Protein AF-A0A1E3XD43-F1 (afdb_monomer_lite)

Radius of gyration: 17.99 Å; chains: 1; bounding box: 53×20×45 Å

Sequence (63 aa):
MFEHCKLCIDDKDVFCPRDVDVKCLVCNSNFCGAHIIEHLREHCIATDLFHCKKEESNVRNQT

Structure (mmCIF, N/CA/C/O backbone):
data_AF-A0A1E3XD43-F1
#
_entry.id   AF-A0A1E3XD43-F1
#
loop_
_atom_site.group_PDB
_atom_site.id
_atom_site.type_symbol
_atom_site.label_atom_id
_atom_site.label_alt_id
_atom_site.label_comp_id
_atom_site.label_asym_id
_atom_site.label_entity_id
_atom_site.label_seq_id
_atom_site.pdbx_PDB_ins_code
_atom_site.Cartn_x
_atom_site.Cartn_y
_atom_site.Cartn_z
_atom_site.occupancy
_atom_site.B_iso_or_equiv
_atom_site.auth_seq_id
_atom_site.auth_comp_id
_atom_site.auth_asym_id
_atom_site.auth_atom_id
_atom_site.pdbx_PDB_model_num
ATOM 1 N N . MET A 1 1 ? 4.218 13.523 -13.856 1.00 61.72 1 MET A N 1
ATOM 2 C CA . MET A 1 1 ? 5.322 12.801 -13.194 1.00 61.72 1 MET A CA 1
ATOM 3 C C . MET A 1 1 ? 4.653 11.700 -12.400 1.00 61.72 1 MET A C 1
ATOM 5 O O . MET A 1 1 ? 3.698 12.039 -11.721 1.00 61.72 1 MET A O 1
ATOM 9 N N . PHE A 1 2 ? 5.045 10.439 -12.578 1.00 66.38 2 PHE A N 1
ATOM 10 C CA . PHE A 1 2 ? 4.453 9.325 -11.829 1.00 66.38 2 PHE A CA 1
ATOM 11 C C . PHE A 1 2 ? 5.052 9.296 -10.419 1.00 66.38 2 PHE A C 1
ATOM 13 O O . PHE A 1 2 ? 6.279 9.351 -10.299 1.00 66.38 2 PHE A O 1
ATOM 20 N N . GLU A 1 3 ? 4.225 9.242 -9.376 1.00 81.00 3 GLU A N 1
ATOM 21 C CA . GLU A 1 3 ? 4.673 9.128 -7.987 1.00 81.00 3 GLU A CA 1
ATOM 22 C C . GLU A 1 3 ? 4.476 7.682 -7.498 1.00 81.00 3 GLU A C 1
ATOM 24 O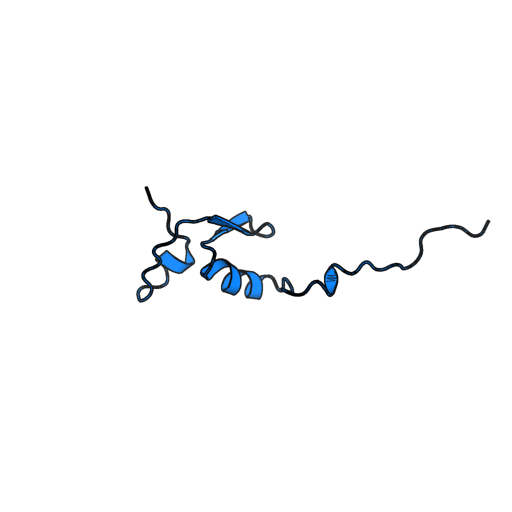 O . GLU A 1 3 ? 3.385 7.116 -7.496 1.00 81.00 3 GLU A O 1
ATOM 29 N N . HIS A 1 4 ? 5.572 7.034 -7.105 1.00 82.81 4 HIS A N 1
ATOM 30 C CA . HIS A 1 4 ? 5.523 5.686 -6.549 1.00 82.81 4 HIS A CA 1
ATOM 31 C C . HIS A 1 4 ? 5.295 5.747 -5.040 1.00 82.81 4 HIS A C 1
ATOM 33 O O . HIS A 1 4 ? 5.910 6.551 -4.342 1.00 82.81 4 HIS A O 1
ATOM 39 N N . CYS A 1 5 ? 4.434 4.872 -4.511 1.00 87.25 5 CYS A N 1
ATOM 40 C CA . CYS A 1 5 ? 4.265 4.787 -3.065 1.00 87.25 5 CYS A CA 1
ATOM 41 C C . CYS A 1 5 ? 5.505 4.198 -2.393 1.00 87.25 5 CYS A C 1
ATOM 43 O O . CYS A 1 5 ? 6.236 3.429 -3.014 1.00 87.25 5 CYS A O 1
ATOM 45 N N . LYS A 1 6 ? 5.681 4.462 -1.093 1.00 84.25 6 LYS A N 1
ATOM 46 C CA . LYS A 1 6 ? 6.839 3.982 -0.318 1.00 84.25 6 LYS A CA 1
ATOM 47 C C . LYS A 1 6 ? 7.124 2.481 -0.492 1.00 84.25 6 LYS A C 1
ATOM 49 O O . LYS 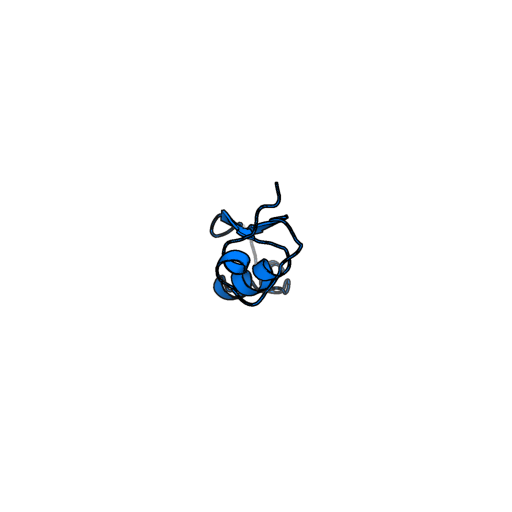A 1 6 ? 8.263 2.111 -0.710 1.00 84.25 6 LYS A O 1
ATOM 54 N N . LEU A 1 7 ? 6.084 1.640 -0.528 1.00 85.62 7 LEU A N 1
ATOM 55 C CA . LEU A 1 7 ? 6.242 0.190 -0.689 1.00 85.62 7 LEU A CA 1
ATOM 56 C C . LEU A 1 7 ? 6.752 -0.201 -2.087 1.00 85.62 7 LEU A C 1
ATOM 58 O O . LEU A 1 7 ? 7.558 -1.108 -2.199 1.00 85.62 7 LEU A O 1
ATOM 62 N N . CYS A 1 8 ? 6.383 0.540 -3.138 1.00 86.62 8 CYS A N 1
ATOM 63 C CA . CYS A 1 8 ? 6.967 0.358 -4.471 1.00 86.62 8 CYS A CA 1
ATOM 64 C C . CYS A 1 8 ? 8.431 0.808 -4.533 1.00 86.62 8 CYS A C 1
ATOM 66 O O . CYS A 1 8 ? 9.166 0.353 -5.395 1.00 86.62 8 CYS A O 1
ATOM 68 N N . ILE A 1 9 ? 8.827 1.773 -3.699 1.00 84.50 9 ILE A N 1
ATOM 69 C CA . ILE A 1 9 ? 10.209 2.265 -3.643 1.00 84.50 9 ILE A CA 1
ATOM 70 C C . ILE A 1 9 ? 11.088 1.266 -2.878 1.00 84.50 9 ILE A C 1
ATOM 72 O O . ILE A 1 9 ? 12.247 1.062 -3.240 1.00 84.50 9 ILE A O 1
ATOM 76 N N . ASP A 1 10 ? 10.530 0.647 -1.838 1.00 84.38 10 ASP A N 1
ATOM 77 C CA . ASP A 1 10 ? 11.222 -0.327 -0.995 1.00 84.38 10 ASP A CA 1
ATOM 78 C C . ASP A 1 10 ? 11.320 -1.715 -1.659 1.00 84.38 10 ASP A C 1
ATOM 80 O O . ASP A 1 10 ? 12.305 -2.429 -1.443 1.00 84.38 10 ASP A O 1
ATOM 84 N N . ASP A 1 11 ? 10.350 -2.085 -2.502 1.00 79.94 11 ASP A N 1
ATOM 85 C CA . ASP A 1 11 ? 10.369 -3.326 -3.280 1.00 79.94 11 ASP A CA 1
ATOM 86 C C . ASP A 1 11 ? 11.220 -3.178 -4.555 1.00 79.94 11 ASP A C 1
ATOM 88 O O . ASP A 1 11 ? 10.805 -2.610 -5.566 1.00 79.94 11 ASP A O 1
ATOM 92 N N . LYS A 1 12 ? 12.450 -3.701 -4.502 1.00 72.62 12 LYS A N 1
ATOM 93 C CA . LYS A 1 12 ? 13.421 -3.622 -5.607 1.00 72.62 12 LYS A CA 1
ATOM 94 C C . LYS A 1 12 ? 13.104 -4.554 -6.778 1.00 72.62 12 LYS A C 1
ATOM 96 O O . LYS A 1 12 ? 13.703 -4.380 -7.840 1.00 72.62 12 LYS A O 1
ATOM 101 N N . ASP A 1 13 ? 12.207 -5.519 -6.590 1.00 75.62 13 ASP A N 1
ATOM 102 C CA . ASP A 1 13 ? 11.869 -6.538 -7.586 1.00 75.62 13 ASP A CA 1
ATOM 103 C C . ASP A 1 13 ? 10.528 -6.246 -8.284 1.00 75.62 13 ASP A C 1
ATOM 105 O O . ASP A 1 13 ? 10.229 -6.820 -9.338 1.00 75.62 13 ASP A O 1
ATOM 109 N N . VAL A 1 14 ? 9.726 -5.318 -7.750 1.00 68.62 14 VAL A N 1
ATOM 110 C CA . VAL A 1 14 ? 8.402 -4.981 -8.281 1.00 68.62 14 VAL A CA 1
ATOM 111 C C . VAL A 1 14 ? 8.416 -3.678 -9.080 1.00 68.62 14 VAL A C 1
ATOM 113 O O . VAL A 1 14 ? 8.459 -2.570 -8.552 1.00 68.62 14 VAL A O 1
ATOM 116 N N . PHE A 1 15 ? 8.243 -3.801 -10.398 1.00 70.06 15 PHE A N 1
ATOM 117 C CA . PHE A 1 15 ? 7.841 -2.669 -11.231 1.00 70.06 15 PHE A CA 1
ATOM 118 C C . PHE A 1 15 ? 6.340 -2.406 -11.057 1.00 70.06 15 PHE A C 1
ATOM 120 O O . PHE A 1 15 ? 5.500 -3.142 -11.580 1.00 70.06 15 PHE A O 1
ATOM 127 N N . CYS A 1 16 ? 5.988 -1.337 -10.341 1.00 73.44 16 CYS A N 1
ATOM 128 C CA . CYS A 1 16 ? 4.606 -0.883 -10.225 1.00 73.44 16 CYS A CA 1
ATOM 129 C C . CYS A 1 16 ? 4.303 0.189 -11.287 1.00 73.44 16 CYS A C 1
ATOM 131 O O . CYS A 1 16 ? 4.707 1.337 -11.113 1.00 73.44 16 CYS A O 1
ATOM 133 N N . PRO A 1 17 ? 3.529 -0.113 -12.349 1.00 78.06 17 PRO A N 1
ATOM 134 C CA . PRO A 1 17 ? 3.172 0.875 -13.373 1.00 78.06 17 PRO A CA 1
ATOM 135 C C . PRO A 1 17 ? 2.125 1.896 -12.894 1.00 78.06 17 PRO A C 1
ATOM 137 O O . PRO A 1 17 ? 1.668 2.724 -13.679 1.00 78.06 17 PRO A O 1
ATOM 140 N N . ARG A 1 18 ? 1.672 1.786 -11.639 1.00 78.06 18 ARG A N 1
ATOM 141 C CA . ARG A 1 18 ? 0.588 2.591 -11.068 1.00 78.06 18 ARG A CA 1
ATOM 142 C C . ARG A 1 18 ? 1.148 3.731 -10.226 1.00 78.06 18 ARG A C 1
ATOM 144 O O . ARG A 1 18 ? 2.104 3.530 -9.475 1.00 78.06 18 ARG A O 1
ATOM 151 N N . ASP A 1 19 ? 0.498 4.881 -10.351 1.00 83.50 19 ASP A N 1
ATOM 152 C CA . ASP A 1 19 ? 0.693 6.056 -9.501 1.00 83.50 19 ASP A CA 1
ATOM 153 C C . ASP A 1 19 ? 0.071 5.839 -8.108 1.00 83.50 19 ASP A C 1
ATOM 155 O O . ASP A 1 19 ? -0.686 4.881 -7.896 1.00 83.50 19 ASP A O 1
ATOM 159 N N . VAL A 1 20 ? 0.368 6.727 -7.161 1.00 86.19 20 VAL A N 1
ATOM 160 C CA . VAL A 1 20 ? -0.366 6.803 -5.890 1.00 86.19 20 VAL A CA 1
ATOM 161 C C . VAL A 1 20 ? -1.794 7.285 -6.139 1.00 86.19 20 VAL A C 1
ATOM 163 O O . VAL A 1 20 ? -2.028 8.413 -6.564 1.00 86.19 20 VAL A O 1
ATOM 166 N N . ASP A 1 21 ? -2.766 6.428 -5.843 1.00 87.12 21 ASP A N 1
ATOM 167 C CA . ASP A 1 21 ? -4.191 6.685 -6.068 1.00 87.12 21 ASP A CA 1
ATOM 168 C C . ASP A 1 21 ? -5.061 6.425 -4.829 1.00 87.12 21 ASP A C 1
ATOM 170 O O . ASP A 1 21 ? -6.255 6.730 -4.833 1.00 87.12 21 ASP A O 1
ATOM 174 N N . VAL A 1 22 ? -4.473 5.914 -3.741 1.00 87.50 22 VAL A N 1
ATOM 175 C CA . VAL A 1 22 ? -5.185 5.604 -2.498 1.00 87.50 22 VAL A CA 1
ATOM 176 C C . VAL A 1 22 ? -4.481 6.218 -1.291 1.00 87.50 22 VAL A C 1
ATOM 178 O O . VAL A 1 22 ? -3.259 6.196 -1.175 1.00 87.50 22 VAL A O 1
ATOM 181 N N . LYS A 1 23 ? -5.266 6.733 -0.341 1.00 87.06 23 LYS A N 1
ATOM 182 C CA . LYS A 1 23 ? -4.772 7.313 0.910 1.00 87.06 23 LYS A CA 1
ATOM 183 C C . LYS A 1 23 ? -5.306 6.544 2.113 1.00 87.06 23 LYS A C 1
ATOM 185 O O . LYS A 1 23 ? -6.517 6.397 2.271 1.00 87.06 23 LYS A O 1
ATOM 190 N N . CYS A 1 24 ? -4.413 6.099 2.992 1.00 86.25 24 CYS A N 1
ATOM 191 C CA . CYS A 1 24 ? -4.800 5.545 4.285 1.00 86.25 24 CYS A CA 1
ATOM 192 C C . CYS A 1 24 ? -5.308 6.669 5.193 1.00 86.25 24 CYS A C 1
ATOM 194 O O . CYS A 1 24 ? -4.587 7.627 5.465 1.00 86.25 24 CYS A O 1
ATOM 196 N N . LEU A 1 25 ? -6.539 6.556 5.691 1.00 83.44 25 LEU A N 1
ATOM 197 C CA . LEU A 1 25 ? -7.138 7.582 6.552 1.00 83.44 25 LEU A CA 1
ATOM 198 C C . LEU A 1 25 ? -6.671 7.507 8.015 1.00 83.44 25 LEU A C 1
ATOM 200 O O . LEU A 1 25 ? -6.888 8.455 8.760 1.00 83.44 25 LEU A O 1
ATOM 204 N N . VAL A 1 26 ? -6.013 6.414 8.419 1.00 82.88 26 VAL A N 1
ATOM 205 C CA . VAL A 1 26 ? -5.497 6.237 9.787 1.00 82.88 26 VAL A CA 1
ATOM 206 C C . VAL A 1 26 ? -4.151 6.935 9.963 1.00 82.88 26 VAL A C 1
ATOM 208 O O . VAL A 1 26 ? -3.982 7.734 10.877 1.00 82.88 26 VAL A O 1
ATOM 211 N N . CYS A 1 27 ? -3.191 6.663 9.075 1.00 86.19 27 CYS A N 1
ATOM 212 C CA . CYS A 1 27 ? -1.837 7.223 9.152 1.00 86.19 27 CYS A CA 1
ATOM 213 C C . CYS A 1 27 ? -1.555 8.308 8.100 1.00 86.19 27 CYS A C 1
ATOM 215 O O . CYS A 1 27 ? -0.437 8.813 8.022 1.00 86.19 27 CYS A O 1
ATOM 217 N N . ASN A 1 28 ? -2.548 8.656 7.273 1.00 86.69 28 ASN A N 1
ATOM 218 C CA . ASN A 1 28 ? -2.462 9.695 6.243 1.00 86.69 28 ASN A CA 1
ATOM 219 C C . ASN A 1 28 ? -1.409 9.424 5.139 1.00 86.69 28 ASN A C 1
ATOM 221 O O . ASN A 1 28 ? -1.040 10.348 4.417 1.00 86.69 28 ASN A O 1
ATOM 225 N N . SER A 1 29 ? -0.938 8.176 5.002 1.00 87.75 29 SER A N 1
ATOM 226 C CA . SER A 1 29 ? 0.054 7.754 3.998 1.00 87.75 29 SER A CA 1
ATOM 227 C C . SER A 1 29 ? -0.590 7.434 2.640 1.00 87.75 29 SER A C 1
ATOM 229 O O . SER A 1 29 ? -1.710 6.920 2.592 1.00 87.75 29 SER A O 1
ATOM 231 N N . ASN A 1 30 ? 0.129 7.709 1.547 1.00 90.38 30 ASN A N 1
ATOM 232 C CA . ASN A 1 30 ? -0.316 7.453 0.173 1.00 90.38 30 ASN A CA 1
ATOM 233 C C . ASN A 1 30 ? 0.245 6.126 -0.361 1.00 90.38 30 ASN A C 1
ATOM 235 O O . ASN A 1 30 ? 1.421 5.809 -0.160 1.00 90.38 30 ASN A O 1
ATOM 239 N N . PHE A 1 31 ? -0.596 5.373 -1.063 1.00 90.00 31 PHE A N 1
ATOM 2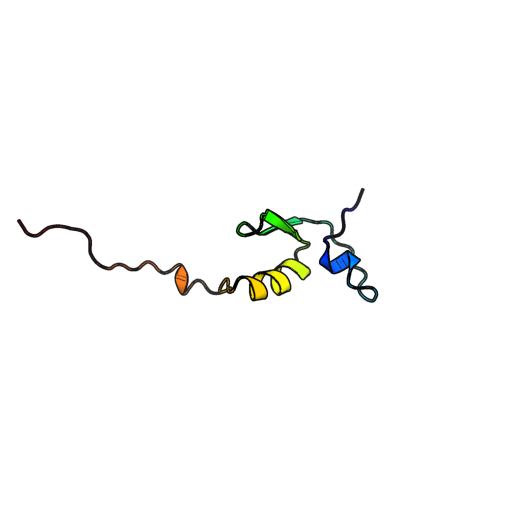40 C CA . PHE A 1 31 ? -0.298 4.060 -1.623 1.00 90.00 31 PHE A CA 1
ATOM 241 C C . PHE A 1 31 ? -0.866 3.917 -3.034 1.00 90.00 31 PHE A C 1
ATOM 243 O O . PHE A 1 31 ? -1.846 4.571 -3.386 1.00 90.00 31 PHE A O 1
ATOM 250 N N . CYS A 1 32 ? -0.269 3.033 -3.832 1.00 89.94 32 CYS A N 1
ATOM 251 C CA . CYS A 1 32 ? -0.947 2.519 -5.015 1.00 89.94 32 CYS A CA 1
ATOM 252 C C . CYS A 1 32 ? -1.986 1.464 -4.595 1.00 89.94 32 CYS A C 1
ATOM 254 O O . CYS A 1 32 ? -1.843 0.810 -3.553 1.00 89.94 32 CYS A O 1
ATOM 256 N N . GLY A 1 33 ? -2.999 1.238 -5.431 1.00 82.81 33 GLY A N 1
ATOM 257 C CA . GLY A 1 33 ? -4.053 0.254 -5.161 1.00 82.81 33 GLY A CA 1
ATOM 258 C C . GLY A 1 33 ? -3.584 -1.188 -4.886 1.00 82.81 33 GLY A C 1
ATOM 259 O O . GLY A 1 33 ? -4.330 -1.953 -4.283 1.00 82.81 33 GLY A O 1
ATOM 260 N N . ALA A 1 34 ? -2.365 -1.574 -5.283 1.00 83.19 34 ALA A N 1
ATOM 261 C CA . ALA A 1 34 ? -1.804 -2.887 -4.944 1.00 83.19 34 ALA A CA 1
ATOM 262 C C . ALA A 1 34 ? -1.259 -2.921 -3.504 1.00 83.19 34 ALA A C 1
ATOM 264 O O . ALA A 1 34 ? -1.670 -3.753 -2.697 1.00 83.19 34 ALA A O 1
ATOM 265 N N . HIS A 1 35 ? -0.386 -1.973 -3.160 1.00 88.69 35 HIS A N 1
ATOM 266 C CA . HIS A 1 35 ? 0.307 -1.946 -1.872 1.00 88.69 35 HIS A CA 1
ATOM 267 C C . HIS A 1 35 ? -0.545 -1.421 -0.709 1.00 88.69 35 HIS A C 1
ATOM 269 O O . HIS A 1 35 ? -0.225 -1.683 0.451 1.00 88.69 35 HIS A O 1
ATOM 275 N N . ILE A 1 36 ? -1.665 -0.733 -0.976 1.00 86.50 36 ILE A N 1
ATOM 276 C CA . ILE A 1 36 ? -2.594 -0.354 0.098 1.00 86.50 36 ILE A CA 1
ATOM 277 C C . ILE A 1 36 ? -3.124 -1.588 0.841 1.00 86.50 36 ILE A C 1
ATOM 279 O O . ILE A 1 36 ? -3.286 -1.532 2.053 1.00 86.50 36 ILE A O 1
ATOM 283 N N . ILE A 1 37 ? -3.355 -2.714 0.156 1.00 82.50 37 ILE A N 1
ATOM 284 C CA . ILE A 1 37 ? -3.907 -3.930 0.774 1.00 82.50 37 ILE A CA 1
ATOM 285 C C . ILE A 1 37 ? -2.957 -4.479 1.841 1.00 82.50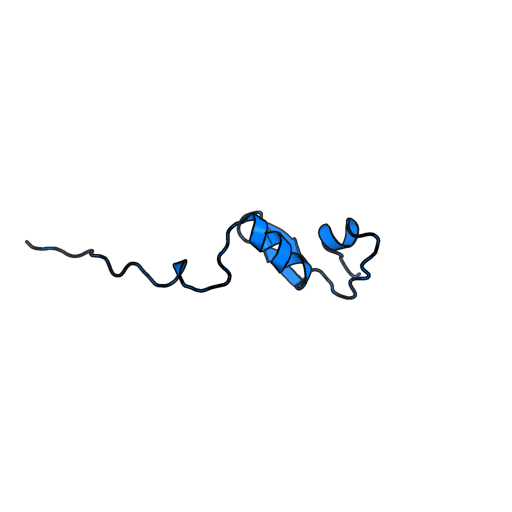 37 ILE A C 1
ATOM 287 O O . ILE A 1 37 ? -3.405 -4.871 2.916 1.00 82.50 37 ILE A O 1
ATOM 291 N N . GLU A 1 38 ? -1.656 -4.492 1.563 1.00 82.75 38 GLU A N 1
ATOM 292 C CA . GLU A 1 38 ? -0.643 -4.936 2.522 1.00 82.75 38 GLU A CA 1
ATOM 293 C C . GLU A 1 38 ? -0.583 -4.002 3.724 1.00 82.75 38 GLU A C 1
ATOM 295 O O . GLU A 1 38 ? -0.611 -4.457 4.864 1.00 82.75 38 GLU A O 1
ATOM 300 N N . HIS A 1 39 ? -0.627 -2.695 3.473 1.00 85.31 39 HIS A N 1
ATOM 301 C CA . HIS A 1 39 ? -0.653 -1.702 4.533 1.00 85.31 39 HIS A CA 1
ATOM 302 C C . HIS A 1 39 ? -1.921 -1.776 5.406 1.00 85.31 39 HIS A C 1
ATOM 304 O O . HIS A 1 39 ? -1.853 -1.634 6.625 1.00 85.31 39 HIS A O 1
ATOM 310 N N . LEU A 1 40 ? -3.094 -2.043 4.823 1.00 80.62 40 LEU A N 1
ATOM 311 C CA . LEU A 1 40 ? -4.340 -2.189 5.587 1.00 80.62 40 LEU A CA 1
ATOM 312 C C . LEU A 1 40 ? -4.293 -3.379 6.559 1.00 80.62 40 LEU A C 1
ATOM 314 O O . LEU A 1 40 ? -4.934 -3.318 7.612 1.00 80.62 40 LEU A O 1
ATOM 318 N N . ARG A 1 41 ? -3.501 -4.422 6.256 1.00 79.88 41 ARG A N 1
ATOM 319 C CA . ARG A 1 41 ? -3.257 -5.538 7.187 1.00 79.88 41 ARG A CA 1
ATOM 320 C C . ARG A 1 41 ? -2.516 -5.083 8.447 1.00 79.88 41 ARG A C 1
ATOM 322 O O . ARG A 1 41 ? -2.779 -5.633 9.510 1.00 79.88 41 ARG A O 1
ATOM 329 N N . GLU A 1 42 ? -1.656 -4.065 8.360 1.00 78.75 42 GLU A N 1
ATOM 330 C CA . GLU A 1 42 ? -0.951 -3.489 9.520 1.00 78.75 42 GLU A CA 1
ATOM 331 C C . GLU A 1 42 ? -1.884 -2.687 10.436 1.00 78.75 42 GLU A C 1
ATOM 333 O O . GLU A 1 42 ? -1.659 -2.594 11.640 1.00 78.75 42 GLU A O 1
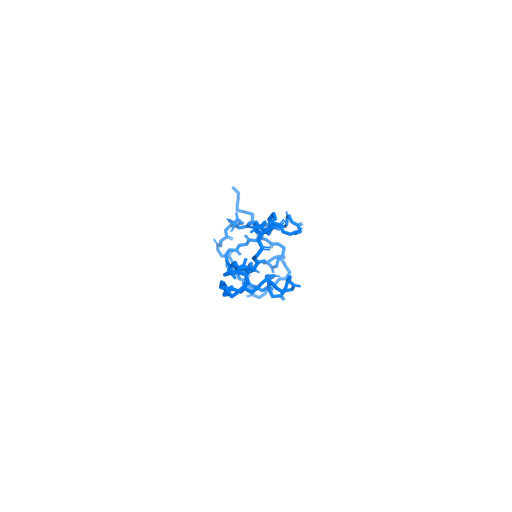ATOM 338 N N . HIS A 1 43 ? -2.949 -2.110 9.876 1.00 72.62 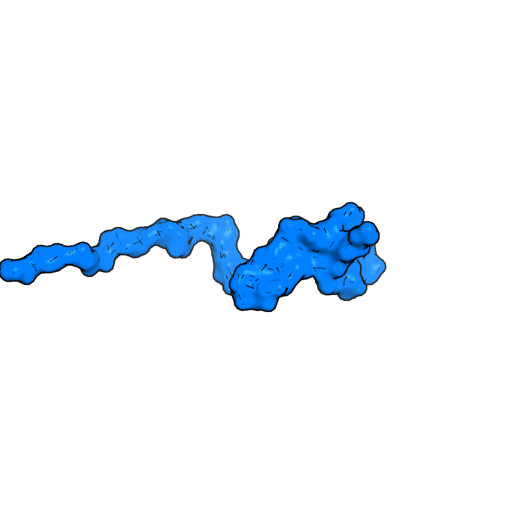43 HIS A N 1
ATOM 339 C CA . HIS A 1 43 ? -3.917 -1.312 10.628 1.00 72.62 43 HIS A CA 1
ATOM 340 C C . HIS A 1 43 ? -5.088 -2.121 11.196 1.00 72.62 43 HIS A C 1
ATOM 342 O O . HIS A 1 43 ? -6.011 -1.524 11.750 1.00 72.62 43 HIS A O 1
ATOM 348 N N . CYS A 1 44 ? -5.073 -3.455 11.075 1.00 61.56 44 CYS A N 1
ATOM 349 C CA . CYS A 1 44 ? -6.185 -4.324 11.478 1.00 61.56 44 CYS A CA 1
ATOM 350 C C . CYS A 1 44 ? -7.545 -3.840 10.933 1.00 61.56 44 CYS A C 1
ATOM 352 O O . CYS A 1 44 ? -8.587 -4.048 11.558 1.00 61.56 44 CYS A O 1
ATOM 354 N N . ILE A 1 45 ? -7.548 -3.169 9.775 1.00 62.09 45 ILE A N 1
ATOM 355 C CA . ILE A 1 45 ? -8.778 -2.717 9.133 1.00 62.09 45 ILE A CA 1
ATOM 356 C C . ILE A 1 45 ? -9.378 -3.959 8.493 1.00 62.09 45 ILE A C 1
ATOM 358 O O . ILE A 1 45 ? -8.828 -4.483 7.521 1.00 62.09 45 ILE A O 1
ATOM 362 N N . ALA A 1 46 ? -10.478 -4.470 9.056 1.00 57.31 46 ALA A N 1
ATOM 363 C CA . ALA A 1 46 ? -11.145 -5.597 8.422 1.00 57.31 46 ALA A CA 1
ATOM 364 C C . ALA A 1 46 ? -11.607 -5.146 7.032 1.00 57.31 46 ALA A C 1
ATOM 366 O O . ALA A 1 46 ? -12.207 -4.081 6.871 1.00 57.31 46 ALA A O 1
ATOM 367 N N . THR A 1 47 ? -11.262 -5.935 6.021 1.00 57.78 47 THR A N 1
ATOM 368 C CA . THR A 1 47 ? -11.703 -5.719 4.635 1.00 57.78 47 THR A CA 1
ATOM 369 C C . THR A 1 47 ? -13.148 -6.171 4.429 1.00 57.78 47 THR A C 1
ATOM 371 O O . THR A 1 47 ? -13.735 -5.941 3.374 1.00 57.78 47 THR A O 1
ATOM 374 N N . ASP A 1 48 ? -13.734 -6.791 5.452 1.00 55.62 48 ASP A N 1
ATOM 375 C CA . ASP A 1 48 ? -15.151 -7.074 5.568 1.00 55.62 48 ASP A CA 1
ATOM 376 C C . ASP A 1 48 ? -15.883 -5.968 6.347 1.00 55.62 48 ASP A C 1
ATOM 378 O O . ASP A 1 48 ? -15.316 -5.228 7.147 1.00 55.62 48 ASP A O 1
ATOM 382 N N . LEU A 1 49 ? -17.185 -5.843 6.093 1.00 55.66 49 LEU A N 1
ATOM 383 C CA . LEU A 1 49 ? -18.056 -4.873 6.762 1.00 55.66 49 LEU A CA 1
ATOM 384 C C . LEU A 1 49 ? -18.531 -5.366 8.138 1.00 55.66 49 LEU A C 1
ATOM 386 O O . LEU A 1 49 ? -19.516 -4.832 8.652 1.00 55.66 49 LEU A O 1
ATOM 390 N N . PHE A 1 50 ? -17.915 -6.399 8.728 1.00 53.53 50 PHE A N 1
ATOM 391 C CA . PHE A 1 50 ? -18.411 -6.977 9.980 1.00 53.53 50 PHE A CA 1
ATOM 392 C C . PHE A 1 50 ? -18.389 -5.949 11.122 1.00 53.53 50 PHE A C 1
ATOM 394 O O . PHE A 1 50 ? -19.321 -5.908 11.917 1.00 53.53 50 PHE A O 1
ATOM 401 N N . HIS A 1 51 ? -17.405 -5.045 11.130 1.00 48.38 51 HIS A N 1
ATOM 402 C CA . HIS A 1 51 ? -17.288 -3.922 12.077 1.00 48.38 51 HIS A CA 1
ATOM 403 C C . HIS A 1 51 ? -18.157 -2.696 11.733 1.00 48.38 51 HIS A C 1
ATOM 405 O O . HIS A 1 51 ? -18.408 -1.859 12.594 1.00 48.38 51 HIS A O 1
ATOM 411 N N . CYS A 1 52 ? -18.643 -2.586 10.494 1.00 56.16 52 CYS A N 1
ATOM 412 C CA . CYS A 1 52 ? -19.508 -1.496 10.023 1.00 56.16 52 CYS A CA 1
ATOM 413 C C . CYS A 1 52 ? -21.002 -1.843 10.136 1.00 56.16 52 CYS A C 1
ATOM 415 O O . CYS A 1 52 ? -21.864 -0.980 9.939 1.00 56.16 52 CYS A O 1
ATOM 417 N N . LYS A 1 53 ? -21.336 -3.098 10.461 1.00 52.16 53 LYS A N 1
ATOM 418 C CA . LYS A 1 53 ? -22.683 -3.498 10.870 1.00 52.16 53 LYS A CA 1
ATOM 419 C C . LYS A 1 53 ? -22.905 -2.997 12.296 1.00 52.16 53 LYS A C 1
ATOM 421 O O . LYS A 1 53 ? -22.543 -3.667 13.252 1.00 52.16 53 LYS A O 1
ATOM 426 N N . LYS A 1 54 ? -23.438 -1.775 12.386 1.00 45.94 54 LYS A N 1
ATOM 427 C CA . LYS A 1 54 ? -23.939 -1.092 13.589 1.00 45.94 54 LYS A CA 1
ATOM 428 C C . LYS A 1 54 ? -24.254 -2.047 14.746 1.00 45.94 54 LYS A C 1
ATOM 430 O O . LYS A 1 54 ? -25.069 -2.954 14.587 1.00 45.94 54 LYS A O 1
ATOM 435 N N . GLU A 1 55 ? -23.748 -1.733 15.936 1.00 52.34 55 GLU A N 1
ATOM 436 C CA . GLU A 1 55 ? -24.503 -2.037 17.147 1.00 52.34 55 GLU A CA 1
ATOM 437 C C . GLU A 1 55 ? -25.853 -1.309 17.048 1.00 52.34 55 GLU A C 1
ATOM 439 O O . GLU A 1 55 ? -25.950 -0.107 17.290 1.00 52.34 55 GLU A O 1
ATOM 444 N N . GLU A 1 56 ? -26.921 -2.021 16.692 1.00 52.50 56 GLU A N 1
ATOM 445 C CA . GLU A 1 56 ? -28.282 -1.605 17.041 1.00 52.50 56 GLU A CA 1
ATOM 446 C C . GLU A 1 56 ? -28.558 -1.918 18.522 1.00 52.50 56 GLU A C 1
ATOM 448 O O . GLU A 1 56 ? -29.534 -2.581 18.859 1.00 52.50 56 GLU A O 1
ATOM 453 N N . SER A 1 57 ? -27.697 -1.444 19.427 1.00 49.84 57 SER A N 1
ATOM 454 C CA . SER A 1 57 ? -27.867 -1.640 20.869 1.00 49.84 57 SER A CA 1
ATOM 455 C C . SER A 1 57 ? -28.006 -0.303 21.589 1.00 49.84 57 SER A C 1
ATOM 457 O O . SER A 1 57 ? -27.100 0.217 22.226 1.00 49.84 57 SER A O 1
ATOM 459 N N . ASN A 1 58 ? -29.245 0.180 21.507 1.00 49.00 58 ASN A N 1
ATOM 460 C CA . ASN A 1 58 ? -30.011 0.700 22.635 1.00 49.00 58 ASN A CA 1
ATOM 461 C C . ASN A 1 58 ? -29.670 2.103 23.172 1.00 49.00 58 ASN A C 1
ATOM 463 O O . ASN A 1 58 ? -29.152 2.274 24.272 1.00 49.00 58 ASN A O 1
ATOM 467 N N . VAL A 1 59 ? -30.127 3.130 22.452 1.00 53.53 59 VAL A N 1
ATOM 468 C CA . VAL A 1 59 ? -30.472 4.417 23.069 1.00 53.53 59 VAL A CA 1
ATOM 469 C C . VAL A 1 59 ? -31.925 4.732 22.734 1.00 53.53 59 VAL A C 1
ATOM 471 O O . VAL A 1 59 ? -32.199 5.172 21.617 1.00 53.53 59 VAL A O 1
ATOM 474 N N . ARG A 1 60 ? -32.841 4.522 23.696 1.00 45.81 60 ARG A N 1
ATOM 475 C CA . ARG A 1 60 ? -33.915 5.473 24.071 1.00 45.81 60 ARG A CA 1
ATOM 476 C C . ARG A 1 60 ? -34.843 4.929 25.171 1.00 45.81 60 ARG A C 1
ATOM 478 O O . ARG A 1 60 ? -35.654 4.047 24.933 1.00 45.81 60 ARG A O 1
ATOM 485 N N . ASN A 1 61 ? -34.720 5.571 26.335 1.00 49.25 61 ASN A N 1
ATOM 486 C CA . ASN A 1 61 ? -35.760 5.987 27.283 1.00 49.25 61 ASN A CA 1
ATOM 487 C C . ASN A 1 61 ? -36.900 5.019 27.636 1.00 49.25 61 ASN A C 1
ATOM 489 O O . ASN A 1 61 ? -37.851 4.861 26.875 1.00 49.25 61 ASN A O 1
ATOM 493 N N . GLN A 1 62 ? -36.911 4.582 28.896 1.00 43.22 62 GLN A N 1
ATOM 494 C CA . GLN A 1 62 ? -38.156 4.395 29.642 1.00 43.22 62 GLN A CA 1
ATOM 495 C C . GLN A 1 62 ? -38.174 5.414 30.789 1.00 43.22 62 GLN A C 1
ATOM 497 O O . GLN A 1 62 ? -37.353 5.353 31.702 1.00 43.22 62 GLN A O 1
ATOM 502 N N . THR A 1 63 ? -39.036 6.416 30.611 1.00 53.03 63 THR A N 1
ATOM 503 C CA . THR A 1 63 ? -39.585 7.333 31.626 1.00 53.03 63 THR A CA 1
ATOM 504 C C . THR A 1 63 ? -40.341 6.594 32.713 1.00 53.03 63 THR A C 1
ATOM 506 O O . THR A 1 63 ? -41.011 5.600 32.352 1.00 53.03 63 THR A O 1
#

Organism: NCBI:txid1872076

pLDDT: mean 72.61, std 14.86, range [43.22, 90.38]

Secondary structure (DSSP, 8-state):
-PPPPHHHHH-SS----PPP-EE-TTT--EE-TTHHHHHHHHTT--SSGGGTS----------

Foldseek 3Di:
DAAAFPVCVVDPPDDDPHGFDDADPPVRGTHGPVCVVVVVVVVVPPPDCPVVPDPPDDDDDDD